Protein AF-A0A942YKZ5-F1 (afdb_monomer)

Organism: NCBI:txid2833583

Sequence (171 aa):
MTFKVFAALGDFYHDETMCRHALDTAVKQLDQDVTVEYIHGKELITRLQEKPDLVILFKGNKINPTDPQTAIWMDEEEAFIISNYVENGGAWFAWHSGLASYEVKTYINMLRGYFQYHPEMSNIKYSADNQNEVIDPKLSFEIIDEHYFVDVVMLKIQRYSYNLNQRMVNP

Structure (mmCIF, N/CA/C/O backbone):
data_AF-A0A942YKZ5-F1
#
_entry.id   AF-A0A942YKZ5-F1
#
loop_
_atom_site.group_PDB
_atom_site.id
_atom_site.type_symbol
_atom_site.label_atom_id
_atom_site.label_alt_id
_atom_site.label_comp_id
_atom_site.label_asym_id
_atom_site.label_entity_id
_atom_site.label_seq_id
_atom_site.pdbx_PDB_ins_code
_atom_site.Cartn_x
_atom_site.Cartn_y
_atom_site.Cartn_z
_atom_site.occupancy
_atom_site.B_iso_or_equiv
_atom_site.auth_seq_id
_atom_site.auth_comp_id
_atom_site.auth_asym_id
_atom_site.auth_atom_id
_atom_site.pdbx_PDB_model_num
ATOM 1 N N . MET A 1 1 ? -13.615 12.443 18.287 1.00 78.81 1 MET A N 1
ATOM 2 C CA . MET A 1 1 ? -12.302 12.744 17.686 1.00 78.81 1 MET A CA 1
ATOM 3 C C . MET A 1 1 ? -12.359 12.197 16.280 1.00 78.81 1 MET A C 1
ATOM 5 O O . MET A 1 1 ? -12.826 11.075 16.133 1.00 78.81 1 MET A O 1
ATOM 9 N N . THR A 1 2 ? -11.995 13.000 15.289 1.00 93.31 2 THR A N 1
ATOM 10 C CA . THR A 1 2 ? -12.006 12.600 13.880 1.00 93.31 2 THR A CA 1
ATOM 11 C C . THR A 1 2 ? -10.762 11.774 13.585 1.00 93.31 2 THR A C 1
ATOM 13 O O . THR A 1 2 ? -9.666 12.189 13.955 1.00 93.31 2 THR A O 1
ATOM 16 N N . PHE A 1 3 ? -10.928 10.622 12.944 1.00 96.88 3 PHE A N 1
ATOM 17 C CA . PHE A 1 3 ? -9.830 9.745 12.548 1.00 96.88 3 PHE A CA 1
ATOM 18 C C . PHE A 1 3 ? -9.225 10.248 11.238 1.00 96.88 3 PHE A C 1
ATOM 20 O O . PHE A 1 3 ? -9.920 10.357 10.224 1.00 96.88 3 PHE A O 1
ATOM 27 N N . LYS A 1 4 ? -7.945 10.606 11.264 1.00 97.81 4 LYS A N 1
ATOM 28 C CA . LYS A 1 4 ? -7.245 11.257 10.158 1.00 97.81 4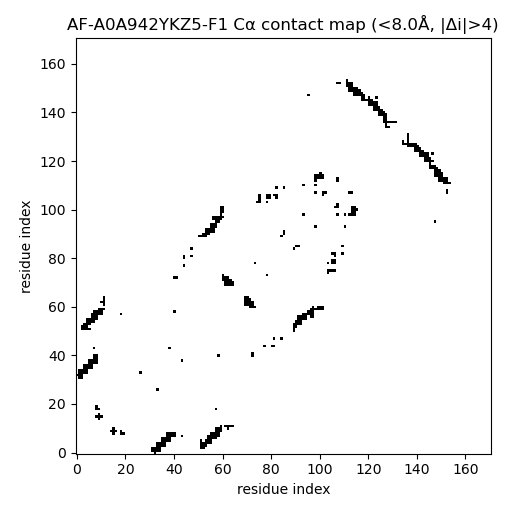 LYS A CA 1
ATOM 29 C C . LYS A 1 4 ? -6.490 10.227 9.327 1.00 97.81 4 LYS A C 1
ATOM 31 O O . LYS A 1 4 ? -5.564 9.580 9.811 1.00 97.81 4 LYS A O 1
ATOM 36 N N . VAL A 1 5 ? -6.851 10.131 8.054 1.00 98.25 5 VAL A N 1
ATOM 37 C CA . VAL A 1 5 ? -6.226 9.241 7.075 1.00 98.25 5 VAL A CA 1
ATOM 38 C C . VAL A 1 5 ? -5.459 10.065 6.056 1.00 98.25 5 VAL A C 1
ATOM 40 O O . VAL A 1 5 ? -6.004 11.009 5.489 1.00 98.25 5 VAL A O 1
ATOM 43 N N . PHE A 1 6 ? -4.221 9.671 5.777 1.00 98.44 6 PHE A N 1
ATOM 44 C CA . PHE A 1 6 ? -3.494 10.117 4.593 1.00 98.44 6 PHE A CA 1
ATOM 45 C C . PHE A 1 6 ? -3.524 9.049 3.518 1.00 98.44 6 PHE A C 1
ATOM 47 O O . PHE A 1 6 ? -3.183 7.902 3.782 1.00 98.44 6 PHE A O 1
ATOM 54 N N . ALA A 1 7 ? -3.914 9.425 2.305 1.00 98.19 7 ALA A N 1
ATOM 55 C CA . ALA A 1 7 ? -3.972 8.520 1.168 1.00 98.19 7 ALA A CA 1
ATOM 56 C C . ALA A 1 7 ? -3.079 9.034 0.034 1.00 98.19 7 ALA A C 1
ATOM 58 O O . ALA A 1 7 ? -3.335 10.098 -0.530 1.00 98.19 7 ALA A O 1
ATOM 59 N N . ALA A 1 8 ? -2.045 8.268 -0.310 1.00 96.94 8 ALA A N 1
ATOM 60 C CA . ALA A 1 8 ? -1.248 8.480 -1.514 1.00 96.94 8 ALA A CA 1
ATOM 61 C C . ALA A 1 8 ? -1.654 7.424 -2.543 1.00 96.94 8 ALA A C 1
ATOM 63 O O . ALA A 1 8 ? -1.348 6.241 -2.379 1.00 96.94 8 ALA A O 1
ATOM 64 N N . LEU A 1 9 ? -2.395 7.859 -3.562 1.00 96.56 9 LEU A N 1
ATOM 65 C CA . LEU A 1 9 ? -3.056 6.987 -4.528 1.00 96.56 9 LEU A CA 1
ATOM 66 C C . LEU A 1 9 ? -2.515 7.204 -5.947 1.00 96.56 9 LEU A C 1
ATOM 68 O O . LEU A 1 9 ? -1.999 8.274 -6.269 1.00 96.56 9 LEU A O 1
ATOM 72 N N . GLY A 1 10 ? -2.684 6.190 -6.792 1.00 94.50 10 GLY A N 1
ATOM 73 C CA . GLY A 1 10 ? -2.320 6.210 -8.202 1.00 94.50 10 GLY A CA 1
ATOM 74 C C . GLY A 1 10 ? -0.821 6.066 -8.479 1.00 94.50 10 GLY A C 1
ATOM 75 O O . GLY A 1 10 ? 0.066 6.485 -7.721 1.00 94.50 10 GLY A O 1
ATOM 76 N N . ASP A 1 11 ? -0.521 5.498 -9.638 1.00 94.12 11 ASP A N 1
ATOM 77 C CA . ASP A 1 11 ? 0.827 5.415 -10.190 1.00 94.12 11 ASP A CA 1
ATOM 78 C C . ASP A 1 11 ? 0.784 5.405 -11.723 1.00 94.12 11 ASP A C 1
ATOM 80 O O . ASP A 1 11 ? -0.213 5.784 -12.327 1.00 94.12 11 ASP A O 1
ATOM 84 N N . PHE A 1 12 ? 1.894 5.039 -12.361 1.00 93.44 12 PHE A N 1
ATOM 85 C CA . PHE A 1 12 ? 1.994 5.018 -13.816 1.00 93.44 12 PHE A CA 1
ATOM 86 C C . PHE A 1 12 ? 0.988 4.064 -14.485 1.00 93.44 12 PHE A C 1
ATOM 88 O O . PHE A 1 12 ? 0.542 4.337 -15.597 1.00 93.44 12 PHE A O 1
ATOM 95 N N . TYR A 1 13 ? 0.644 2.952 -13.832 1.00 92.06 13 TYR A N 1
ATOM 96 C CA . TYR A 1 13 ? -0.223 1.912 -14.389 1.00 92.06 13 TYR A CA 1
ATOM 97 C C . TYR A 1 13 ? -1.679 2.049 -13.939 1.00 92.06 13 TYR A C 1
ATOM 99 O O . TYR A 1 13 ? -2.575 1.571 -14.632 1.00 92.06 13 TYR A O 1
ATOM 107 N N . HIS A 1 14 ? -1.920 2.717 -12.809 1.00 92.19 14 HIS A N 1
ATOM 108 C CA . HIS A 1 14 ? -3.233 2.762 -12.177 1.00 92.19 14 HIS A CA 1
ATOM 109 C C . HIS A 1 14 ? -3.764 4.188 -12.022 1.00 92.19 14 HIS A C 1
ATOM 111 O O . HIS A 1 14 ? -3.123 5.047 -11.409 1.00 92.19 14 HIS A O 1
ATOM 117 N N . ASP A 1 15 ? -4.987 4.407 -12.510 1.00 92.19 15 ASP A N 1
ATOM 118 C CA . ASP A 1 15 ? -5.691 5.680 -12.371 1.00 92.19 15 ASP A CA 1
ATOM 119 C C . ASP A 1 15 ? -6.048 5.975 -10.906 1.00 92.19 15 ASP A C 1
ATOM 121 O O . ASP A 1 15 ? -6.731 5.210 -10.215 1.00 92.19 15 ASP A O 1
ATOM 125 N N . GLU A 1 16 ? -5.614 7.145 -10.446 1.00 94.38 16 GLU A N 1
ATOM 126 C CA . GLU A 1 16 ? -5.891 7.653 -9.108 1.00 94.38 16 GLU A CA 1
ATOM 127 C C . GLU A 1 16 ? -7.397 7.842 -8.868 1.00 94.38 16 GLU A C 1
ATOM 129 O O . GLU A 1 16 ? -7.888 7.590 -7.764 1.00 94.38 16 GLU A O 1
ATOM 134 N N . THR A 1 17 ? -8.143 8.267 -9.896 1.00 95.94 17 THR A N 1
ATOM 135 C CA . THR A 1 17 ? -9.561 8.637 -9.768 1.00 95.94 17 THR A CA 1
ATOM 136 C C . THR A 1 17 ? -10.409 7.445 -9.339 1.00 95.94 17 THR A C 1
ATOM 138 O O . THR A 1 17 ? -11.245 7.565 -8.439 1.00 95.94 17 THR A O 1
ATOM 141 N N . MET A 1 18 ? -10.162 6.278 -9.938 1.00 92.50 18 MET A N 1
ATOM 142 C CA . MET A 1 18 ? -10.831 5.033 -9.564 1.00 92.50 18 MET A CA 1
ATOM 143 C C . MET A 1 18 ? -10.572 4.646 -8.104 1.00 92.50 18 MET A C 1
ATOM 145 O O . MET A 1 18 ? -11.514 4.369 -7.358 1.00 92.50 18 MET A O 1
ATOM 149 N N . CYS A 1 19 ? -9.309 4.666 -7.677 1.00 93.44 19 CYS A N 1
ATOM 150 C CA . CYS A 1 19 ? -8.922 4.256 -6.326 1.00 93.44 19 CYS A CA 1
ATOM 151 C C . CYS A 1 19 ? -9.488 5.212 -5.268 1.00 93.44 19 CYS A C 1
ATOM 153 O O . CYS A 1 19 ? -9.988 4.784 -4.227 1.00 93.44 19 CYS A O 1
ATOM 155 N N . ARG A 1 20 ? -9.482 6.513 -5.570 1.00 97.25 20 ARG A N 1
ATOM 156 C CA . ARG A 1 20 ? -10.098 7.557 -4.749 1.00 97.25 20 ARG A CA 1
ATOM 157 C C . ARG A 1 20 ? -11.599 7.338 -4.584 1.00 97.25 20 ARG A C 1
ATOM 159 O O . ARG A 1 20 ? -12.096 7.356 -3.464 1.00 97.25 20 ARG A O 1
ATOM 166 N N . HIS A 1 21 ? -12.317 7.074 -5.676 1.00 96.94 21 HIS A N 1
ATOM 167 C CA . HIS A 1 21 ? -13.757 6.823 -5.618 1.00 96.94 21 HIS A CA 1
ATOM 168 C C . HIS A 1 21 ? -14.105 5.589 -4.771 1.00 96.94 21 HIS A C 1
ATOM 170 O O . HIS A 1 21 ? -15.059 5.621 -3.987 1.00 96.94 21 HIS A O 1
ATOM 176 N N . ALA A 1 22 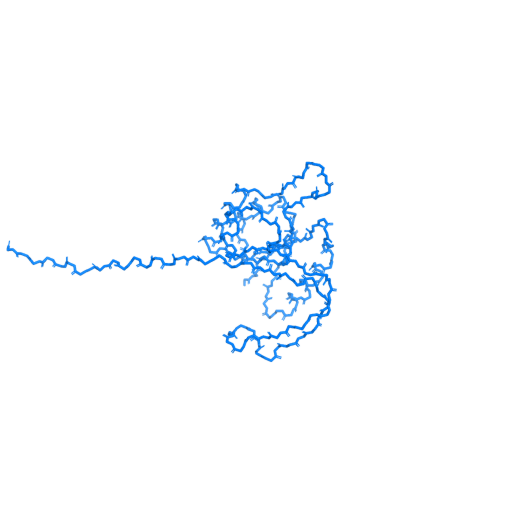? -13.325 4.512 -4.903 1.00 95.19 22 ALA A N 1
ATOM 177 C CA . ALA A 1 22 ? -13.497 3.307 -4.099 1.00 95.19 22 ALA A CA 1
ATOM 178 C C . ALA A 1 22 ? -13.245 3.577 -2.605 1.00 95.19 22 ALA A C 1
ATOM 180 O O . ALA A 1 22 ? -14.072 3.198 -1.774 1.00 95.19 22 ALA A O 1
ATOM 181 N N . LEU A 1 23 ? -12.166 4.295 -2.265 1.00 97.44 23 LEU A N 1
ATOM 182 C CA . LEU A 1 23 ? -11.859 4.665 -0.882 1.00 97.44 23 LEU A CA 1
ATOM 183 C C . LEU A 1 23 ? -12.944 5.566 -0.275 1.00 97.44 23 LEU A C 1
ATOM 185 O O . LEU A 1 23 ? -13.434 5.273 0.813 1.00 97.44 23 LEU A O 1
ATOM 189 N N . ASP A 1 24 ? -13.381 6.605 -0.992 1.00 97.50 24 ASP A N 1
ATOM 190 C CA . ASP A 1 24 ? -14.470 7.485 -0.547 1.00 97.50 24 ASP A CA 1
ATOM 191 C C . ASP A 1 24 ? -15.768 6.704 -0.301 1.00 97.50 24 ASP A C 1
ATOM 193 O O . ASP A 1 24 ? -16.511 6.986 0.641 1.00 97.50 24 ASP A O 1
ATOM 197 N N . THR A 1 25 ? -16.060 5.720 -1.154 1.00 97.06 25 THR A N 1
ATOM 198 C CA . THR A 1 25 ? -17.247 4.868 -1.018 1.00 97.06 25 THR A CA 1
ATOM 199 C C . THR A 1 25 ? -17.153 3.974 0.213 1.00 97.06 25 THR A C 1
ATOM 201 O O . THR A 1 25 ? -18.140 3.852 0.935 1.00 97.06 25 THR A O 1
ATOM 204 N N . ALA A 1 26 ? -15.984 3.387 0.479 1.00 95.12 26 ALA A N 1
ATOM 205 C CA . ALA A 1 26 ? -15.754 2.565 1.664 1.00 95.12 26 ALA A CA 1
ATOM 206 C C . ALA A 1 26 ? -15.834 3.395 2.954 1.00 95.12 26 ALA A C 1
ATOM 208 O O . ALA A 1 26 ? -16.524 3.012 3.894 1.00 95.12 26 ALA A O 1
ATOM 209 N N . VAL A 1 27 ? -15.199 4.570 2.981 1.00 96.50 27 VAL A N 1
ATOM 210 C CA . VAL A 1 27 ? -15.177 5.448 4.160 1.00 96.50 27 VAL A CA 1
ATOM 211 C C . VAL A 1 27 ? -16.574 5.947 4.530 1.00 96.50 27 VAL A C 1
ATOM 213 O O . VAL A 1 27 ? -16.912 5.978 5.709 1.00 96.50 27 VAL A O 1
ATOM 216 N N . LYS A 1 28 ? -17.430 6.259 3.547 1.00 95.69 28 LYS A N 1
ATOM 217 C CA . LYS A 1 28 ? -18.833 6.657 3.790 1.00 95.69 28 LYS A CA 1
ATOM 218 C C . LYS A 1 28 ? -19.688 5.581 4.464 1.00 95.69 28 LYS A C 1
ATOM 220 O O . LYS A 1 28 ? -20.762 5.910 4.958 1.00 95.69 28 LYS A O 1
ATOM 225 N N . GLN A 1 29 ? -19.261 4.320 4.433 1.00 94.38 29 GLN A N 1
ATOM 226 C CA . GLN A 1 29 ? -19.973 3.207 5.069 1.00 94.38 29 GLN A CA 1
ATOM 227 C C . GLN A 1 29 ? -19.528 2.966 6.515 1.00 94.38 29 GLN A C 1
ATOM 229 O O . GLN A 1 29 ? -20.100 2.113 7.187 1.00 94.38 29 GLN A O 1
ATOM 234 N N . LEU A 1 30 ? -18.508 3.681 6.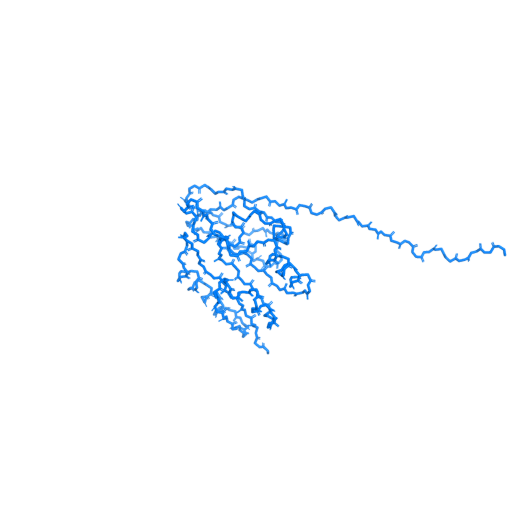994 1.00 93.62 30 LEU A N 1
ATOM 235 C CA . LEU A 1 30 ? -18.027 3.545 8.361 1.00 93.62 30 LEU A CA 1
ATOM 236 C C . LEU A 1 30 ? -18.920 4.342 9.317 1.00 93.62 30 LEU A C 1
ATOM 238 O O . LEU A 1 30 ? -19.187 5.520 9.093 1.00 93.62 30 LEU A O 1
ATOM 242 N N . ASP A 1 31 ? -19.275 3.738 10.451 1.00 90.56 31 ASP A N 1
ATOM 243 C CA . ASP A 1 31 ? -19.961 4.410 11.568 1.00 90.56 31 ASP A CA 1
ATOM 244 C C . ASP A 1 31 ? -19.009 5.307 12.397 1.00 90.56 31 ASP A C 1
ATOM 246 O O . ASP A 1 31 ? -19.219 5.557 13.586 1.00 90.56 31 ASP A O 1
ATOM 250 N N . GLN A 1 32 ? -17.926 5.788 11.779 1.00 91.94 32 GLN A N 1
ATOM 251 C CA . GLN A 1 32 ? -16.872 6.579 12.401 1.00 91.94 32 GLN A CA 1
ATOM 252 C C . GLN A 1 32 ? -16.626 7.861 11.607 1.00 91.94 32 GLN A C 1
ATOM 254 O O . GLN A 1 32 ? -16.622 7.865 10.380 1.00 91.94 32 GLN A O 1
ATOM 259 N N . ASP A 1 33 ? -16.356 8.949 12.325 1.00 95.12 33 ASP A N 1
ATOM 260 C CA . ASP A 1 33 ? -15.924 10.206 11.722 1.00 95.12 33 ASP A CA 1
ATOM 261 C C . ASP A 1 33 ? -14.483 10.071 11.208 1.00 95.12 33 ASP A C 1
ATOM 263 O O . ASP A 1 33 ? -13.530 10.048 11.994 1.00 95.12 33 ASP A O 1
ATOM 267 N N . VAL A 1 34 ? -14.334 9.929 9.891 1.00 97.69 34 VAL A N 1
ATOM 268 C CA . VAL A 1 34 ? -13.057 9.734 9.200 1.00 97.69 34 VAL A CA 1
ATOM 269 C C . VAL A 1 34 ? -12.846 10.871 8.207 1.00 97.69 34 VAL A C 1
ATOM 271 O O . VAL A 1 34 ? -13.670 11.103 7.325 1.00 97.69 34 VAL A O 1
ATOM 274 N N . THR A 1 35 ? -11.709 11.557 8.311 1.00 97.38 35 THR A N 1
ATOM 275 C CA . THR A 1 35 ? -11.254 12.508 7.291 1.00 97.38 35 THR A CA 1
ATOM 276 C C . THR A 1 35 ? -10.134 11.884 6.484 1.00 97.38 35 THR A C 1
ATOM 278 O O . THR A 1 35 ? -9.089 11.546 7.037 1.00 97.38 35 THR A O 1
ATOM 281 N N . VAL A 1 36 ? -10.337 11.780 5.174 1.00 98.12 36 VAL A N 1
ATOM 282 C CA . VAL A 1 36 ? -9.288 11.380 4.238 1.00 98.12 36 VAL A CA 1
ATOM 283 C C . VAL A 1 36 ? -8.692 12.626 3.603 1.00 98.12 36 VAL A C 1
ATOM 285 O O . VAL A 1 36 ? -9.384 13.382 2.922 1.00 98.12 36 VAL A O 1
ATOM 288 N N . GLU A 1 37 ? -7.398 12.828 3.809 1.00 97.88 37 GLU A N 1
ATOM 289 C CA . GLU A 1 37 ? -6.614 13.795 3.057 1.00 97.88 37 GLU A CA 1
ATOM 290 C C . GLU A 1 37 ? -5.772 13.055 2.022 1.00 97.88 37 GLU A C 1
ATOM 292 O O . GLU A 1 37 ? -5.010 12.136 2.329 1.00 97.88 37 GLU A O 1
ATOM 297 N N . TYR A 1 38 ? -5.927 13.464 0.772 1.00 97.31 38 TYR A N 1
ATOM 298 C CA . TYR A 1 38 ? -5.216 12.861 -0.336 1.00 97.31 38 TYR A CA 1
ATOM 299 C C . TYR A 1 38 ? -3.956 13.657 -0.626 1.00 97.31 38 TYR A C 1
ATOM 301 O O . TYR A 1 38 ? -4.035 14.850 -0.918 1.00 97.31 38 TYR A O 1
ATOM 309 N N . ILE A 1 39 ? -2.812 12.989 -0.545 1.00 95.50 39 ILE A N 1
ATOM 310 C CA . ILE A 1 39 ? -1.499 13.624 -0.599 1.00 95.50 39 ILE A CA 1
ATOM 311 C C . ILE A 1 39 ? -0.675 13.065 -1.751 1.00 95.50 39 ILE A C 1
ATOM 313 O O . ILE A 1 39 ? -0.817 11.906 -2.148 1.00 95.50 39 ILE A O 1
ATOM 317 N N . HIS A 1 40 ? 0.232 13.882 -2.279 1.00 89.25 40 HIS A N 1
ATOM 318 C CA . HIS A 1 40 ? 1.159 13.410 -3.295 1.00 89.25 40 HIS A CA 1
ATOM 319 C C . HIS A 1 40 ? 2.255 12.547 -2.647 1.00 89.25 40 HIS A C 1
ATOM 321 O O . HIS A 1 40 ? 2.752 12.873 -1.570 1.00 89.25 40 HIS A O 1
ATOM 327 N N . GLY A 1 41 ? 2.708 11.477 -3.315 1.00 82.25 41 GLY A N 1
ATOM 328 C CA . GLY A 1 41 ? 3.718 10.562 -2.747 1.00 82.25 41 GLY A CA 1
ATOM 329 C C . GLY A 1 41 ? 5.011 11.262 -2.295 1.00 82.25 41 GLY A C 1
ATOM 330 O O . GLY A 1 41 ? 5.572 10.921 -1.263 1.00 82.25 41 GLY A O 1
ATOM 331 N N . LYS A 1 42 ? 5.425 12.321 -3.006 1.00 82.56 42 LYS A N 1
ATOM 332 C CA . LYS A 1 42 ? 6.591 13.157 -2.641 1.00 82.56 42 LYS A CA 1
ATOM 333 C C . LYS A 1 42 ? 6.431 13.921 -1.322 1.00 82.56 42 LYS A C 1
ATOM 335 O O . LYS A 1 42 ? 7.422 14.302 -0.714 1.00 82.56 42 LYS A O 1
ATOM 340 N N . GLU A 1 43 ? 5.200 14.195 -0.910 1.00 89.94 43 GLU A N 1
ATOM 341 C CA . GLU A 1 43 ? 4.910 14.912 0.333 1.00 89.94 43 GLU A CA 1
ATOM 342 C C . GLU A 1 43 ? 4.776 13.946 1.509 1.00 89.94 43 GLU A C 1
ATOM 344 O O . GLU A 1 43 ? 4.932 14.362 2.650 1.00 89.94 43 GLU A O 1
ATOM 349 N N . LEU A 1 44 ? 4.532 12.657 1.250 1.00 92.56 44 LEU A N 1
ATOM 350 C CA . LEU A 1 44 ? 4.204 11.666 2.273 1.00 92.56 44 LEU A CA 1
ATOM 351 C C . LEU A 1 44 ? 5.188 11.689 3.442 1.00 92.56 44 LEU A C 1
ATOM 353 O O . LEU A 1 44 ? 4.770 11.798 4.590 1.00 92.56 44 LEU A O 1
ATOM 357 N N . ILE A 1 45 ? 6.484 11.668 3.142 1.00 94.00 45 ILE A N 1
ATOM 358 C CA . ILE A 1 45 ? 7.554 11.585 4.139 1.00 94.00 45 ILE A CA 1
ATOM 359 C C . ILE A 1 45 ? 7.561 12.784 5.077 1.00 94.00 45 ILE A C 1
ATOM 361 O O . ILE A 1 45 ? 7.671 12.612 6.288 1.00 94.00 45 ILE A O 1
ATOM 365 N N . THR A 1 46 ? 7.389 13.992 4.540 1.00 94.19 46 THR A N 1
ATOM 366 C CA . THR A 1 46 ? 7.284 15.176 5.392 1.00 94.19 46 THR A CA 1
ATOM 367 C C . THR A 1 46 ? 5.970 15.125 6.162 1.00 94.19 46 THR A C 1
ATOM 369 O O . THR A 1 46 ? 5.968 15.206 7.383 1.00 94.19 46 THR A O 1
ATOM 372 N N . ARG A 1 47 ? 4.838 14.856 5.509 1.00 95.94 47 ARG A N 1
ATOM 373 C CA . ARG A 1 47 ? 3.516 14.856 6.155 1.00 95.94 47 ARG A CA 1
ATOM 374 C C . ARG A 1 47 ? 3.387 13.860 7.323 1.00 95.94 47 ARG A C 1
ATOM 376 O O . ARG A 1 47 ? 2.608 14.134 8.233 1.00 95.94 47 ARG A O 1
ATOM 383 N N . LEU A 1 48 ? 4.178 12.782 7.394 1.00 96.44 48 LEU A N 1
ATOM 384 C CA . LEU A 1 48 ? 4.184 11.842 8.535 1.00 96.44 48 LEU A CA 1
ATOM 385 C C . LEU A 1 48 ? 4.392 12.511 9.908 1.00 96.44 48 LEU A C 1
ATOM 387 O O . LEU A 1 48 ? 3.888 12.011 10.915 1.00 96.44 48 LEU A O 1
ATOM 391 N N . GLN A 1 49 ? 5.060 13.668 9.970 1.00 95.06 49 GLN A N 1
ATOM 392 C CA . GLN A 1 49 ? 5.227 14.449 11.207 1.00 95.06 49 GLN A CA 1
ATOM 393 C C . GLN A 1 49 ? 3.900 14.918 11.834 1.00 95.06 49 GLN A C 1
ATOM 395 O O . GLN A 1 49 ? 3.847 15.200 13.031 1.00 95.06 49 GLN A O 1
ATOM 400 N N . GLU A 1 50 ? 2.826 14.984 11.040 1.00 96.62 50 GLU A N 1
ATOM 401 C CA . GLU A 1 50 ? 1.474 15.312 11.501 1.00 96.62 50 GLU A CA 1
ATOM 402 C C . GLU A 1 50 ? 0.788 14.144 12.207 1.00 96.62 50 GLU A C 1
ATOM 404 O O . GLU A 1 50 ? -0.292 14.340 12.760 1.00 96.62 50 GLU A O 1
ATOM 409 N N . LYS A 1 51 ? 1.413 12.958 12.199 1.00 96.00 51 LYS A N 1
ATOM 410 C CA . LYS A 1 51 ? 0.956 11.744 12.881 1.00 96.00 51 LYS A CA 1
ATOM 411 C C . LYS A 1 51 ? -0.507 11.414 12.546 1.00 96.00 51 LYS A C 1
ATOM 413 O O . LYS A 1 51 ? -1.341 11.427 13.451 1.00 96.00 51 LYS A O 1
ATOM 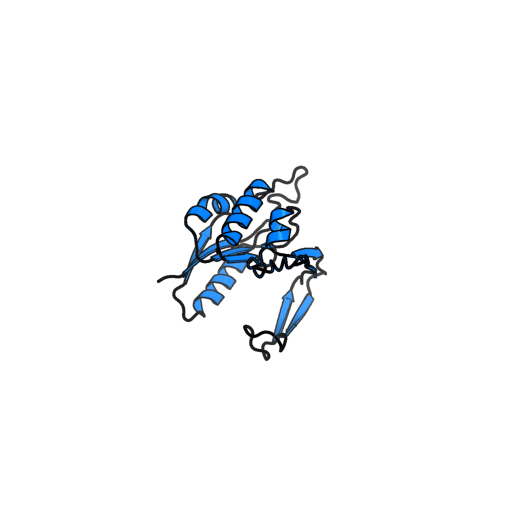418 N N . PRO A 1 52 ? -0.839 11.151 11.264 1.00 97.44 52 PRO A N 1
ATOM 419 C CA . PRO A 1 52 ? -2.165 10.643 10.924 1.00 97.44 52 PRO A CA 1
ATOM 420 C C . PRO A 1 52 ? -2.408 9.315 11.650 1.00 97.44 52 PRO A C 1
ATOM 422 O O . PRO A 1 52 ? -1.456 8.595 11.972 1.00 97.44 52 PRO A O 1
ATOM 425 N N . ASP A 1 53 ? -3.674 8.979 11.872 1.00 97.50 53 ASP A N 1
ATOM 426 C CA . ASP A 1 53 ? -4.052 7.710 12.491 1.00 97.50 53 ASP A CA 1
ATOM 427 C C . ASP A 1 53 ? -3.805 6.524 11.544 1.00 97.50 53 ASP A C 1
ATOM 429 O O . ASP A 1 53 ? -3.548 5.413 11.999 1.00 97.50 53 ASP A O 1
ATOM 433 N N . LEU A 1 54 ? -3.853 6.763 10.227 1.00 98.00 54 LEU A N 1
ATOM 434 C CA . LEU A 1 54 ? -3.575 5.773 9.186 1.00 98.00 54 LEU A CA 1
ATOM 435 C C . LEU A 1 54 ? -2.960 6.425 7.946 1.00 98.00 54 LEU A C 1
ATOM 437 O O . LEU A 1 54 ? -3.411 7.479 7.493 1.00 98.00 54 LEU A O 1
ATOM 441 N N . VAL A 1 55 ? -1.998 5.736 7.337 1.00 98.44 55 VAL A N 1
ATOM 442 C CA . VAL A 1 55 ? -1.548 6.004 5.968 1.00 98.44 55 VAL A CA 1
ATOM 443 C C . VAL A 1 55 ? -1.963 4.857 5.050 1.00 98.44 55 VAL A C 1
ATOM 445 O O . VAL A 1 55 ? -1.669 3.697 5.331 1.00 98.44 55 VAL A O 1
ATOM 448 N N . ILE A 1 56 ? -2.630 5.182 3.944 1.00 98.31 56 ILE A N 1
ATOM 449 C CA . ILE A 1 56 ? -2.986 4.258 2.866 1.00 98.31 56 ILE A CA 1
ATOM 450 C C . ILE A 1 56 ? -2.092 4.558 1.667 1.00 98.31 56 ILE A C 1
ATOM 452 O O . ILE A 1 56 ? -2.070 5.683 1.159 1.00 98.31 56 ILE A O 1
ATOM 456 N N . LEU A 1 57 ? -1.372 3.541 1.201 1.00 97.69 57 LEU A N 1
ATOM 457 C CA . LEU A 1 57 ? -0.538 3.625 0.013 1.00 97.69 57 LEU A CA 1
ATOM 458 C C . LEU A 1 57 ? -1.113 2.737 -1.092 1.00 97.69 57 LEU A C 1
ATOM 460 O O . LEU A 1 57 ? -1.082 1.517 -0.970 1.00 97.69 57 LEU A O 1
ATOM 464 N N . PHE A 1 58 ? -1.568 3.353 -2.180 1.00 96.69 58 PHE A N 1
ATOM 465 C CA . PHE A 1 58 ? -1.843 2.699 -3.461 1.00 96.69 58 PHE A CA 1
ATOM 466 C C . PHE A 1 58 ? -0.955 3.371 -4.498 1.00 96.69 58 PHE A C 1
ATOM 468 O O . PHE A 1 58 ? -1.362 4.315 -5.171 1.00 96.69 58 PHE A O 1
ATOM 475 N N . LYS A 1 59 ? 0.316 2.991 -4.537 1.00 94.88 59 LYS A N 1
ATOM 476 C CA . LYS A 1 59 ? 1.288 3.608 -5.432 1.00 94.88 59 LYS A CA 1
ATOM 477 C C . LYS A 1 59 ? 2.482 2.686 -5.584 1.00 94.88 59 LYS A C 1
ATOM 479 O O . LYS A 1 59 ? 3.062 2.310 -4.576 1.00 94.88 59 LYS A O 1
ATOM 484 N N . GLY A 1 60 ? 2.886 2.386 -6.814 1.00 94.44 60 GLY A N 1
ATOM 485 C CA . GLY A 1 60 ? 4.167 1.737 -7.087 1.00 94.44 60 GLY A CA 1
ATOM 486 C C . GLY A 1 60 ? 5.371 2.665 -6.866 1.00 94.44 60 GLY A C 1
ATOM 487 O O . GLY A 1 60 ? 5.265 3.893 -6.934 1.00 94.44 60 GLY A O 1
ATOM 488 N N . ASN A 1 61 ? 6.553 2.088 -6.633 1.00 94.44 61 ASN A N 1
ATOM 489 C CA . ASN A 1 61 ? 7.757 2.880 -6.348 1.00 94.44 61 ASN A CA 1
ATOM 490 C C . ASN A 1 61 ? 8.298 3.652 -7.567 1.00 94.44 61 ASN A C 1
ATOM 492 O O . ASN A 1 61 ? 8.756 4.790 -7.462 1.00 94.44 61 ASN A O 1
ATOM 496 N N . LYS A 1 62 ? 8.258 3.012 -8.739 1.00 93.94 62 LYS A N 1
ATOM 497 C CA . LYS A 1 62 ? 8.808 3.539 -9.994 1.00 93.94 62 LYS A CA 1
ATOM 498 C C . LYS A 1 62 ? 7.902 4.643 -10.540 1.00 93.94 62 LYS A C 1
ATOM 500 O O . LYS A 1 62 ? 6.738 4.395 -10.840 1.00 93.94 62 LYS A O 1
ATOM 505 N N . ILE A 1 63 ? 8.441 5.850 -10.700 1.00 92.12 63 ILE A N 1
ATOM 506 C CA . ILE A 1 63 ? 7.694 7.022 -11.186 1.00 92.12 63 ILE A CA 1
ATOM 507 C C . ILE A 1 63 ? 7.516 6.961 -12.711 1.00 92.12 63 ILE A C 1
ATOM 509 O O . ILE A 1 63 ? 6.448 7.267 -13.230 1.00 92.12 63 ILE A O 1
ATOM 513 N N . ASN A 1 64 ? 8.567 6.558 -13.421 1.00 92.81 64 ASN A N 1
ATOM 514 C CA . ASN A 1 64 ? 8.663 6.506 -14.882 1.00 92.81 64 ASN A CA 1
ATOM 515 C C . ASN A 1 64 ? 9.244 5.144 -15.317 1.00 92.81 64 ASN A C 1
ATOM 517 O O . ASN A 1 64 ? 10.392 5.054 -15.759 1.00 92.81 64 ASN A O 1
ATOM 521 N N . PRO A 1 65 ? 8.482 4.047 -15.150 1.00 92.00 65 PRO A N 1
ATOM 522 C CA . PRO A 1 65 ? 8.989 2.687 -15.333 1.00 92.00 65 PRO A CA 1
ATOM 523 C C . PRO A 1 65 ? 9.377 2.340 -16.780 1.00 92.00 65 PRO A C 1
ATOM 525 O O . PRO A 1 65 ? 10.067 1.347 -16.991 1.00 92.00 65 PRO A O 1
ATOM 528 N N . THR A 1 66 ? 8.951 3.129 -17.769 1.00 93.06 66 THR A N 1
ATOM 529 C CA . THR A 1 66 ? 9.282 2.930 -19.191 1.00 93.06 66 THR A CA 1
ATOM 530 C C . THR A 1 66 ? 10.563 3.638 -19.634 1.00 93.06 66 THR A C 1
ATOM 532 O O . THR A 1 66 ? 11.019 3.420 -20.756 1.00 93.06 66 THR A O 1
ATOM 535 N N . ASP A 1 67 ? 11.140 4.492 -18.787 1.00 93.88 67 ASP A N 1
ATOM 536 C CA . ASP A 1 67 ? 12.320 5.280 -19.136 1.00 93.88 67 ASP A CA 1
ATOM 537 C C . ASP A 1 67 ? 13.616 4.493 -18.876 1.00 93.88 67 ASP A C 1
ATOM 539 O O . ASP A 1 67 ? 13.679 3.716 -17.920 1.00 93.88 67 ASP A O 1
ATOM 543 N N . PRO A 1 68 ? 14.700 4.737 -19.646 1.00 90.19 68 PRO A N 1
ATOM 544 C CA . PRO A 1 68 ? 15.988 4.067 -19.434 1.00 90.19 68 PRO A CA 1
ATOM 545 C C . PRO A 1 68 ? 16.586 4.281 -18.037 1.00 90.19 68 PRO A C 1
ATOM 547 O O . PRO A 1 68 ? 17.334 3.439 -17.546 1.00 90.19 68 PRO A O 1
ATOM 550 N N . GLN A 1 69 ? 16.281 5.421 -17.412 1.00 91.62 69 GLN A N 1
ATOM 551 C CA . GLN A 1 69 ? 16.616 5.719 -16.024 1.00 91.62 69 GLN A CA 1
ATOM 552 C C . GLN A 1 69 ? 15.323 5.955 -15.251 1.00 91.62 69 GLN A C 1
ATOM 554 O O . GLN A 1 69 ? 14.746 7.044 -15.275 1.00 91.62 69 GLN A O 1
ATOM 559 N N . THR A 1 70 ? 14.862 4.906 -14.579 1.00 91.25 70 THR A N 1
ATOM 560 C CA . THR A 1 70 ? 13.668 4.969 -13.745 1.00 91.25 70 THR A CA 1
ATOM 561 C C . THR A 1 70 ? 13.978 5.677 -12.429 1.00 91.25 70 THR A C 1
ATOM 563 O O . THR A 1 70 ? 14.774 5.199 -11.623 1.00 91.25 70 THR A O 1
ATOM 566 N N . ALA A 1 71 ? 13.321 6.805 -12.196 1.00 92.88 71 ALA A N 1
ATOM 567 C CA . ALA A 1 71 ? 13.251 7.460 -10.905 1.00 92.88 71 ALA A CA 1
ATOM 568 C C . ALA A 1 71 ? 12.300 6.702 -9.968 1.00 92.88 71 ALA A C 1
ATOM 570 O O . ALA A 1 71 ? 11.275 6.151 -10.386 1.00 92.88 71 ALA A O 1
ATOM 571 N N . ILE A 1 72 ? 12.630 6.728 -8.682 1.00 93.75 72 ILE A N 1
ATOM 572 C CA . ILE A 1 72 ? 11.817 6.189 -7.590 1.00 93.75 72 ILE A CA 1
ATOM 573 C C . ILE A 1 72 ? 11.418 7.322 -6.648 1.00 93.75 72 ILE A C 1
ATOM 575 O O . ILE A 1 72 ? 12.093 8.351 -6.602 1.00 93.75 72 ILE A O 1
ATOM 579 N N . TRP A 1 73 ? 10.297 7.165 -5.945 1.00 93.75 73 TRP A N 1
ATOM 580 C CA . TRP A 1 73 ? 9.875 8.144 -4.935 1.00 93.75 73 TRP A CA 1
ATOM 581 C C . TRP A 1 73 ? 10.285 7.750 -3.513 1.00 93.75 73 TRP A C 1
ATOM 583 O O . TRP A 1 73 ? 10.268 8.613 -2.642 1.00 93.75 73 TRP A O 1
ATOM 593 N N . MET A 1 74 ? 10.614 6.474 -3.295 1.00 94.50 74 MET A N 1
ATOM 594 C CA . MET A 1 74 ? 11.010 5.930 -2.003 1.00 94.50 74 MET A CA 1
ATOM 595 C C . MET A 1 74 ? 12.229 5.025 -2.168 1.00 94.50 74 MET A C 1
ATOM 597 O O . MET A 1 74 ? 12.150 3.975 -2.816 1.00 94.50 74 MET A O 1
ATOM 601 N N . ASP A 1 75 ? 13.338 5.402 -1.553 1.00 95.38 75 ASP A N 1
ATOM 602 C CA . ASP A 1 75 ? 14.491 4.539 -1.345 1.00 95.38 75 ASP A CA 1
ATOM 603 C C . ASP A 1 75 ? 14.580 4.075 0.125 1.00 95.38 75 ASP A C 1
ATOM 605 O O . ASP A 1 75 ? 13.581 4.064 0.850 1.00 95.38 75 ASP A O 1
ATOM 609 N N . GLU A 1 76 ? 15.744 3.581 0.557 1.00 96.88 76 GLU A N 1
ATOM 610 C CA . GLU A 1 76 ? 15.939 3.103 1.933 1.00 96.88 76 GLU A CA 1
ATOM 611 C C . GLU A 1 76 ? 15.849 4.227 2.980 1.00 96.88 76 GLU A C 1
ATOM 613 O O . GLU A 1 76 ? 15.441 3.953 4.109 1.00 96.88 76 GLU A O 1
ATOM 618 N N . GLU A 1 77 ? 16.189 5.474 2.640 1.00 96.50 77 GLU A N 1
ATOM 619 C CA . GLU A 1 77 ? 16.057 6.624 3.540 1.00 96.50 77 GLU A CA 1
ATOM 620 C C . GLU A 1 77 ? 14.579 6.900 3.833 1.00 96.50 77 GLU A C 1
ATOM 622 O O . GLU A 1 77 ? 14.160 6.911 4.996 1.00 96.50 77 GLU A O 1
ATOM 627 N N . GLU A 1 78 ? 13.755 7.028 2.791 1.00 96.12 78 GLU A N 1
ATOM 628 C CA . GLU A 1 78 ? 12.314 7.207 2.966 1.00 96.12 78 GLU A CA 1
ATOM 629 C C . GLU A 1 78 ? 11.655 5.992 3.633 1.00 96.12 78 GLU A C 1
ATOM 631 O O . GLU A 1 78 ? 10.800 6.149 4.512 1.00 96.12 78 GLU A O 1
ATOM 636 N N . ALA A 1 79 ? 12.069 4.774 3.272 1.00 97.00 79 ALA A N 1
ATOM 637 C CA . ALA A 1 79 ? 11.548 3.558 3.888 1.00 97.00 79 ALA A CA 1
ATOM 638 C C . ALA A 1 79 ? 11.899 3.450 5.374 1.00 97.00 79 ALA A C 1
ATOM 640 O O . ALA A 1 79 ? 11.080 2.956 6.149 1.00 97.00 79 ALA A O 1
ATOM 641 N N . PHE A 1 80 ? 13.072 3.928 5.796 1.00 97.62 80 PHE A N 1
ATOM 642 C CA . PHE A 1 80 ? 13.429 3.996 7.210 1.00 97.62 80 PHE A CA 1
ATOM 643 C C . PHE A 1 80 ? 12.508 4.949 7.976 1.00 97.62 80 PHE A C 1
ATOM 645 O O . PHE A 1 80 ? 12.040 4.610 9.063 1.00 97.62 80 PHE A O 1
ATOM 652 N N . ILE A 1 81 ? 12.181 6.108 7.397 1.00 97.44 81 ILE A N 1
ATOM 653 C CA . ILE A 1 81 ? 11.247 7.065 8.007 1.00 97.44 81 ILE A CA 1
ATOM 654 C C . ILE A 1 81 ? 9.851 6.443 8.148 1.00 97.44 81 ILE A C 1
ATOM 656 O O . ILE A 1 81 ? 9.238 6.542 9.215 1.00 97.44 81 ILE A O 1
ATOM 660 N N . ILE A 1 82 ? 9.370 5.759 7.105 1.00 97.50 82 ILE A N 1
ATOM 661 C CA . ILE A 1 82 ? 8.081 5.054 7.120 1.00 97.50 82 ILE A CA 1
ATOM 662 C C . ILE A 1 82 ? 8.082 3.921 8.160 1.00 97.50 82 ILE A C 1
ATOM 664 O O . ILE A 1 82 ? 7.165 3.850 8.979 1.00 97.50 82 ILE A O 1
ATOM 668 N N . SER A 1 83 ? 9.121 3.078 8.184 1.00 97.69 83 SER A N 1
ATOM 669 C CA . SER A 1 83 ? 9.245 1.985 9.161 1.00 97.69 83 SER A CA 1
ATOM 670 C C . SER A 1 83 ? 9.261 2.521 10.583 1.00 97.69 83 SER A C 1
ATOM 672 O O . SER A 1 83 ? 8.525 2.030 11.433 1.00 97.69 83 SER A O 1
ATOM 674 N N . ASN A 1 84 ? 10.016 3.591 10.838 1.00 97.69 84 ASN A N 1
ATOM 675 C CA . ASN A 1 84 ? 10.050 4.224 12.148 1.00 97.69 84 ASN A CA 1
ATOM 676 C C . ASN A 1 84 ? 8.676 4.799 12.542 1.00 97.69 84 ASN A C 1
ATOM 678 O O . ASN A 1 84 ? 8.279 4.666 13.697 1.00 97.69 84 ASN A O 1
ATOM 682 N N . TYR A 1 85 ? 7.912 5.397 11.621 1.00 98.00 85 TYR A N 1
ATOM 683 C CA . TYR A 1 85 ? 6.534 5.823 11.908 1.00 98.00 85 TYR A CA 1
ATOM 684 C C . TYR A 1 85 ? 5.657 4.645 12.370 1.00 98.00 85 TYR A C 1
ATOM 686 O O . TYR A 1 85 ? 4.976 4.757 13.393 1.00 98.00 85 TYR A O 1
ATOM 694 N N . VAL A 1 86 ? 5.727 3.504 11.679 1.00 97.94 86 VAL A N 1
ATOM 695 C CA . VAL A 1 86 ? 4.958 2.298 12.029 1.00 97.94 86 VAL A CA 1
ATOM 696 C C . VAL A 1 86 ? 5.426 1.683 13.350 1.00 97.94 86 VAL A C 1
ATOM 698 O O . VAL A 1 86 ? 4.610 1.357 14.211 1.00 97.94 86 VAL A O 1
ATOM 701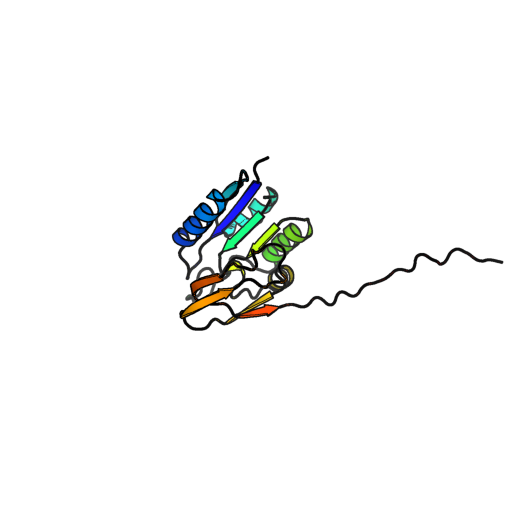 N N . GLU A 1 87 ? 6.736 1.582 13.569 1.00 97.00 87 GLU A N 1
ATOM 702 C CA . GLU A 1 87 ? 7.324 1.078 14.818 1.00 97.00 87 GLU A CA 1
ATOM 703 C C . GLU A 1 87 ? 6.944 1.929 16.037 1.00 97.00 87 GLU A C 1
ATOM 705 O O . GLU A 1 87 ? 6.819 1.405 17.145 1.00 97.00 87 GLU A O 1
ATOM 710 N N . ASN A 1 88 ? 6.695 3.226 15.837 1.00 96.44 88 ASN A N 1
ATOM 711 C CA . ASN A 1 88 ? 6.211 4.141 16.872 1.00 96.44 88 ASN A CA 1
ATOM 712 C C . ASN A 1 88 ? 4.673 4.161 17.010 1.00 96.44 88 ASN A C 1
ATOM 714 O O . ASN A 1 88 ? 4.126 5.052 17.662 1.00 96.44 88 ASN A O 1
ATOM 718 N N . GLY A 1 89 ? 3.975 3.175 16.440 1.00 96.38 89 GLY A N 1
ATOM 719 C CA . GLY A 1 89 ? 2.535 2.962 16.614 1.00 96.38 89 GLY A CA 1
ATOM 720 C C . GLY A 1 89 ? 1.652 3.566 15.522 1.00 96.38 89 GLY A C 1
ATOM 721 O O . GLY A 1 89 ? 0.432 3.536 15.662 1.00 96.38 89 GLY A O 1
ATOM 722 N N . GLY A 1 90 ? 2.236 4.105 14.449 1.00 97.38 90 GLY A N 1
ATOM 723 C CA . GLY A 1 90 ? 1.489 4.529 13.268 1.00 97.38 90 GLY A CA 1
ATOM 724 C C . GLY A 1 90 ? 0.893 3.343 12.505 1.00 97.38 90 GLY A C 1
ATOM 725 O O . GLY A 1 90 ? 1.513 2.282 12.413 1.00 97.38 90 GLY A O 1
ATOM 726 N N . ALA A 1 91 ? -0.301 3.510 11.932 1.00 97.88 91 ALA A N 1
ATOM 727 C CA . ALA A 1 91 ? -0.912 2.476 11.100 1.00 97.88 91 ALA A CA 1
ATOM 728 C C . ALA A 1 91 ? -0.576 2.691 9.619 1.00 97.88 91 ALA A C 1
ATOM 730 O O . ALA A 1 91 ? -0.627 3.809 9.103 1.00 97.88 91 ALA A O 1
ATOM 731 N N . TRP A 1 92 ? -0.272 1.597 8.922 1.00 98.00 92 TRP A N 1
ATOM 732 C CA . TRP A 1 92 ? 0.060 1.606 7.502 1.00 98.00 92 TRP A CA 1
ATOM 733 C C . TRP A 1 92 ? -0.715 0.527 6.755 1.00 98.00 92 TRP A C 1
ATOM 735 O O . TRP A 1 92 ? -0.687 -0.642 7.138 1.00 98.00 92 TRP A O 1
ATOM 745 N N . PHE A 1 93 ? -1.373 0.912 5.665 1.00 97.06 93 PHE A N 1
ATOM 746 C CA . PHE A 1 93 ? -2.100 0.008 4.786 1.00 97.06 93 PHE A CA 1
ATOM 747 C C . PHE A 1 93 ? -1.549 0.106 3.362 1.00 97.06 93 PHE A C 1
ATOM 749 O O . PHE A 1 93 ? -1.809 1.067 2.638 1.00 97.06 93 PHE A O 1
ATOM 756 N N . ALA A 1 94 ? -0.770 -0.902 2.966 1.00 96.31 94 ALA A N 1
ATOM 757 C CA . ALA A 1 94 ? -0.347 -1.079 1.584 1.00 96.31 94 ALA A CA 1
ATOM 758 C C . ALA A 1 94 ? -1.489 -1.728 0.794 1.00 96.31 94 ALA A C 1
ATOM 760 O O . ALA A 1 94 ? -1.821 -2.894 1.003 1.00 96.31 94 ALA A O 1
ATOM 761 N N . TRP A 1 95 ? -2.096 -0.955 -0.098 1.00 95.56 95 TRP A N 1
ATOM 762 C CA . TRP A 1 95 ? -3.199 -1.383 -0.941 1.00 95.56 95 TRP A CA 1
ATOM 763 C C . TRP A 1 95 ? -2.688 -1.601 -2.367 1.00 95.56 95 TRP A C 1
ATOM 765 O O . TRP A 1 95 ? -2.192 -0.674 -3.007 1.00 95.56 95 TRP A O 1
ATOM 775 N N . HIS A 1 96 ? -2.802 -2.839 -2.857 1.00 93.62 96 HIS A N 1
ATOM 776 C CA . HIS A 1 96 ? -2.450 -3.230 -4.227 1.00 93.62 96 HIS A CA 1
ATOM 777 C C . HIS A 1 96 ? -1.028 -2.816 -4.634 1.00 93.62 96 HIS A C 1
ATOM 779 O O . HIS A 1 96 ? -0.056 -3.360 -4.112 1.00 93.62 96 HIS A O 1
ATOM 785 N N . SER A 1 97 ? -0.862 -1.821 -5.511 1.00 94.19 97 SER A N 1
ATOM 786 C CA . SER A 1 97 ? 0.457 -1.390 -5.971 1.00 94.19 97 SER A CA 1
ATOM 787 C C . SER A 1 97 ? 1.338 -0.816 -4.858 1.00 94.19 97 SER A C 1
ATOM 789 O O . SER A 1 97 ? 2.557 -0.804 -5.010 1.00 94.19 97 SER A O 1
ATOM 791 N N . GLY A 1 98 ? 0.765 -0.466 -3.698 1.00 94.69 98 GLY A N 1
ATOM 792 C CA . GLY A 1 98 ? 1.512 -0.119 -2.485 1.00 94.69 98 GLY A CA 1
ATOM 793 C C . GLY A 1 98 ? 2.392 -1.239 -1.915 1.00 94.69 98 GLY A C 1
ATOM 794 O O . GLY A 1 98 ? 3.203 -0.969 -1.038 1.00 94.69 98 GLY A O 1
ATOM 795 N N . LEU A 1 99 ? 2.265 -2.481 -2.398 1.00 91.88 99 LEU A N 1
ATOM 796 C CA . LEU A 1 99 ? 3.198 -3.581 -2.102 1.00 91.88 99 LEU A CA 1
ATOM 797 C C . LEU A 1 99 ? 3.967 -4.084 -3.339 1.00 91.88 99 LEU A C 1
ATOM 799 O O . LEU A 1 99 ? 4.828 -4.960 -3.225 1.00 91.88 99 LEU A O 1
ATOM 803 N N . ALA A 1 100 ? 3.655 -3.566 -4.530 1.00 88.50 100 ALA A N 1
ATOM 804 C CA . ALA A 1 100 ? 4.124 -4.125 -5.792 1.00 88.50 100 ALA A CA 1
ATOM 805 C C . ALA A 1 100 ? 5.477 -3.566 -6.221 1.00 88.50 100 ALA A C 1
ATOM 807 O O . ALA A 1 100 ? 5.676 -2.355 -6.299 1.00 88.50 100 ALA A O 1
ATOM 808 N N . SER A 1 101 ? 6.387 -4.467 -6.602 1.00 82.75 101 SER A N 1
ATOM 809 C CA . SER A 1 101 ? 7.668 -4.116 -7.233 1.00 82.75 101 SER A CA 1
ATOM 810 C C . SER A 1 101 ? 8.541 -3.147 -6.419 1.00 82.75 101 SER A C 1
ATOM 812 O O . SER A 1 101 ? 9.325 -2.377 -6.979 1.00 82.75 101 SER A O 1
ATOM 814 N N . TYR A 1 102 ? 8.408 -3.182 -5.091 1.00 91.94 102 TYR A N 1
ATOM 815 C CA . TYR A 1 102 ? 9.328 -2.524 -4.174 1.00 91.94 102 TYR A CA 1
ATOM 816 C C . TYR A 1 102 ? 10.567 -3.397 -3.983 1.00 91.94 102 TYR A C 1
ATOM 818 O O . TYR A 1 102 ? 10.465 -4.530 -3.530 1.00 91.94 102 TYR A O 1
ATOM 826 N N . GLU A 1 103 ? 11.741 -2.848 -4.287 1.00 90.75 103 GLU A N 1
ATOM 827 C CA . GLU A 1 103 ? 13.048 -3.490 -4.064 1.00 90.75 103 GLU A CA 1
ATOM 828 C C . GLU A 1 103 ? 13.767 -2.896 -2.834 1.00 90.75 103 GLU A C 1
ATOM 830 O O . GLU A 1 103 ? 14.987 -2.968 -2.706 1.00 90.75 103 GLU A O 1
ATOM 835 N N . VAL A 1 104 ? 12.996 -2.290 -1.923 1.00 95.00 104 VAL A N 1
ATOM 836 C CA . VAL A 1 104 ? 13.482 -1.587 -0.729 1.00 95.00 104 VAL A CA 1
ATOM 837 C C . VAL A 1 104 ? 13.279 -2.481 0.492 1.00 95.00 104 VAL A C 1
ATOM 839 O O . VAL A 1 104 ? 12.150 -2.716 0.929 1.00 95.00 104 VAL A O 1
ATOM 842 N N . LYS A 1 105 ? 14.369 -3.019 1.041 1.00 94.62 105 LYS A N 1
ATOM 843 C CA . LYS A 1 105 ? 14.342 -4.081 2.057 1.00 94.62 105 LYS A CA 1
ATOM 844 C C . LYS A 1 105 ? 13.676 -3.631 3.344 1.00 94.62 105 LYS A C 1
ATOM 846 O O . LYS A 1 105 ? 12.928 -4.411 3.928 1.00 94.62 105 LYS A O 1
ATOM 851 N N . THR A 1 106 ? 13.936 -2.401 3.786 1.00 96.56 106 THR A N 1
ATOM 852 C CA . THR A 1 106 ? 13.327 -1.870 5.014 1.00 96.56 106 THR A CA 1
ATOM 853 C C . THR A 1 106 ? 11.805 -1.853 4.901 1.00 96.56 106 THR A C 1
ATOM 855 O O . THR A 1 106 ? 11.111 -2.349 5.786 1.00 96.56 106 THR A O 1
ATOM 858 N N . TYR A 1 107 ? 11.287 -1.402 3.758 1.00 96.38 107 TYR A N 1
ATOM 859 C CA . TYR A 1 107 ? 9.852 -1.370 3.499 1.00 96.38 107 TYR A CA 1
ATOM 860 C C . TYR A 1 107 ? 9.237 -2.771 3.398 1.00 96.38 107 TYR A C 1
ATOM 862 O O . TYR A 1 107 ? 8.231 -3.057 4.043 1.00 96.38 107 TYR A O 1
ATOM 870 N N . ILE A 1 108 ? 9.880 -3.677 2.655 1.00 95.19 108 ILE A N 1
ATOM 871 C CA . ILE A 1 108 ? 9.448 -5.079 2.531 1.00 95.19 108 ILE A CA 1
ATOM 872 C C . ILE A 1 108 ? 9.388 -5.764 3.904 1.00 95.19 108 ILE A C 1
ATOM 874 O O . ILE A 1 108 ? 8.423 -6.462 4.218 1.00 95.19 108 ILE A O 1
ATOM 878 N N . ASN A 1 109 ? 10.400 -5.551 4.748 1.00 94.38 109 ASN A N 1
ATOM 879 C CA . ASN A 1 109 ? 10.443 -6.120 6.093 1.00 94.38 109 ASN A CA 1
ATOM 880 C C . ASN A 1 109 ? 9.336 -5.553 6.989 1.00 94.38 109 ASN A C 1
ATOM 882 O O . ASN A 1 109 ? 8.725 -6.314 7.742 1.00 94.38 109 ASN A O 1
ATOM 886 N N . MET A 1 110 ? 9.054 -4.250 6.886 1.00 95.69 110 MET A N 1
ATOM 887 C CA . MET A 1 110 ? 7.947 -3.606 7.594 1.00 95.69 110 MET A CA 1
ATOM 888 C C . MET A 1 110 ? 6.595 -4.202 7.171 1.00 95.69 110 MET A C 1
ATOM 890 O O . MET A 1 110 ? 5.795 -4.568 8.032 1.00 95.69 110 MET A O 1
ATOM 894 N N . LEU A 1 111 ? 6.359 -4.362 5.861 1.00 95.12 111 LEU A N 1
ATOM 895 C CA . LEU A 1 111 ? 5.140 -4.979 5.321 1.00 95.12 111 LEU A CA 1
ATOM 896 C C . LEU A 1 111 ? 5.041 -6.483 5.604 1.00 95.12 111 LEU A C 1
ATOM 898 O O . LEU A 1 111 ? 3.949 -7.046 5.564 1.00 95.12 111 LEU A O 1
ATOM 902 N N . ARG A 1 112 ? 6.172 -7.134 5.898 1.00 93.44 112 ARG A N 1
ATOM 903 C CA . ARG A 1 112 ? 6.305 -8.589 6.070 1.00 93.44 112 ARG A CA 1
ATOM 904 C C . ARG A 1 112 ? 5.918 -9.390 4.832 1.00 93.44 112 ARG A C 1
ATOM 906 O O . ARG A 1 112 ? 5.586 -10.570 4.934 1.00 93.44 112 ARG A O 1
ATOM 913 N N . GLY A 1 113 ? 6.001 -8.779 3.661 1.00 91.00 113 GLY A N 1
ATOM 914 C CA . GLY A 1 113 ? 5.729 -9.453 2.409 1.00 91.00 113 GLY A CA 1
ATOM 915 C C . GLY A 1 113 ? 6.142 -8.620 1.213 1.00 91.00 113 GLY A C 1
ATOM 916 O O . GLY A 1 113 ? 6.344 -7.411 1.322 1.00 91.00 113 GLY A O 1
ATOM 917 N N . TYR A 1 114 ? 6.304 -9.289 0.079 1.00 91.25 114 TYR A N 1
ATOM 918 C CA . TYR A 1 114 ? 6.655 -8.640 -1.175 1.00 91.25 114 TYR A CA 1
ATOM 919 C C . TYR A 1 114 ? 6.029 -9.355 -2.365 1.00 91.25 114 TYR A C 1
ATOM 921 O O . TYR A 1 114 ? 5.808 -10.567 -2.360 1.00 91.25 114 TYR A O 1
ATOM 929 N N . PHE A 1 115 ? 5.735 -8.564 -3.387 1.00 94.19 115 PHE A N 1
ATOM 930 C CA . PHE A 1 115 ? 5.168 -9.021 -4.644 1.00 94.19 115 PHE A CA 1
ATOM 931 C C . PHE A 1 115 ? 6.119 -9.954 -5.408 1.00 94.19 115 PHE A C 1
ATOM 933 O O . PHE A 1 115 ? 7.303 -9.651 -5.550 1.00 94.19 115 PHE A O 1
ATOM 940 N N . GLN A 1 116 ? 5.576 -11.055 -5.932 1.00 93.38 116 GLN A N 1
ATOM 941 C CA . GLN A 1 116 ? 6.274 -11.981 -6.827 1.00 93.38 116 GLN A CA 1
ATOM 942 C C . GLN A 1 116 ? 5.887 -11.731 -8.284 1.00 93.38 116 GLN A C 1
ATOM 944 O O . GLN A 1 116 ? 6.725 -11.398 -9.119 1.00 93.38 116 GLN A O 1
ATOM 949 N N . TYR A 1 117 ? 4.607 -11.931 -8.587 1.00 93.31 117 TYR A N 1
ATOM 950 C CA . TYR A 1 117 ? 4.030 -11.790 -9.917 1.00 93.31 117 TYR A CA 1
ATOM 951 C C . TYR A 1 117 ? 2.502 -11.717 -9.814 1.00 93.31 117 TYR A C 1
ATOM 953 O O . TYR A 1 117 ? 1.915 -11.992 -8.765 1.00 93.31 117 TYR A O 1
ATOM 961 N N . HIS A 1 118 ? 1.855 -11.400 -10.930 1.00 92.81 118 HIS A N 1
ATOM 962 C CA . HIS A 1 118 ? 0.421 -11.580 -11.116 1.00 92.81 118 HIS A CA 1
ATOM 963 C C . HIS A 1 118 ? 0.169 -12.275 -12.463 1.00 92.81 118 HIS A C 1
ATOM 965 O O . HIS A 1 118 ? 0.967 -12.113 -13.393 1.00 92.81 118 HIS A O 1
ATOM 971 N N . PRO A 1 119 ? -0.892 -13.087 -12.588 1.00 92.81 119 PRO A N 1
ATOM 972 C CA . PRO A 1 119 ? -1.343 -13.589 -13.878 1.00 92.81 119 PRO A CA 1
ATOM 973 C C . PRO A 1 119 ? -2.035 -12.472 -14.678 1.00 92.81 119 PRO A C 1
ATOM 975 O O . PRO A 1 119 ? -2.199 -11.345 -14.204 1.00 92.81 119 PRO A O 1
ATOM 978 N N . GLU A 1 120 ? -2.466 -12.783 -15.899 1.00 93.12 120 GLU A N 1
ATOM 979 C CA . GLU A 1 120 ? -3.382 -11.904 -16.631 1.00 93.12 120 GLU A CA 1
ATOM 980 C C . GLU A 1 120 ? -4.686 -11.695 -15.846 1.00 93.12 120 GLU A C 1
ATOM 982 O O . GLU A 1 120 ? -5.140 -12.580 -15.110 1.00 93.12 120 GLU A O 1
ATOM 987 N N . MET A 1 121 ? -5.300 -10.523 -16.029 1.00 93.69 121 MET A N 1
ATOM 988 C CA . MET A 1 121 ? -6.577 -10.202 -15.397 1.00 93.69 121 MET A CA 1
ATOM 989 C C . MET A 1 121 ? -7.633 -11.253 -15.734 1.00 93.69 121 MET A C 1
ATOM 991 O O . MET A 1 121 ? -7.853 -11.603 -16.896 1.00 93.69 121 MET A O 1
ATOM 995 N N . SER A 1 122 ? -8.322 -11.732 -14.707 1.00 95.38 122 SER A N 1
ATOM 996 C CA . SER A 1 122 ? -9.379 -12.731 -14.850 1.00 95.38 122 SER A CA 1
ATOM 997 C C . SER A 1 122 ? -10.434 -12.561 -13.761 1.00 95.38 122 SER A C 1
ATOM 999 O O . SER A 1 122 ? -10.260 -11.764 -12.844 1.00 95.38 122 SER A O 1
ATOM 1001 N N . ASN A 1 123 ? -11.566 -13.260 -13.883 1.00 96.88 123 ASN A N 1
ATOM 1002 C CA . ASN A 1 123 ? -12.587 -13.252 -12.837 1.00 96.88 123 ASN A CA 1
ATOM 1003 C C . ASN A 1 123 ? -12.102 -14.096 -11.650 1.00 96.88 123 ASN A C 1
ATOM 1005 O O . ASN A 1 123 ? -11.986 -15.318 -11.767 1.00 96.88 123 ASN A O 1
ATOM 1009 N N . ILE A 1 124 ? -11.820 -13.443 -10.526 1.00 96.75 124 ILE A N 1
ATOM 1010 C CA . ILE A 1 124 ? -11.302 -14.059 -9.307 1.00 96.75 124 ILE A CA 1
ATOM 1011 C C . ILE A 1 124 ? -12.398 -14.085 -8.253 1.00 96.75 124 ILE A C 1
ATOM 1013 O O . ILE A 1 124 ? -13.056 -13.078 -7.987 1.00 96.75 124 ILE A O 1
ATOM 1017 N N . LYS A 1 125 ? -12.565 -15.246 -7.619 1.00 96.12 125 LYS A N 1
ATOM 1018 C CA . LYS A 1 125 ? -13.463 -15.416 -6.483 1.00 96.12 125 LYS A CA 1
ATOM 1019 C C . LYS A 1 125 ? -12.705 -15.285 -5.175 1.00 96.12 125 LYS A C 1
ATOM 1021 O O . LYS A 1 125 ? -11.787 -16.056 -4.907 1.00 96.12 125 LYS A O 1
ATOM 1026 N N . TYR A 1 126 ? -13.171 -14.373 -4.335 1.00 94.69 126 TYR A N 1
ATOM 1027 C CA . TYR A 1 126 ? -12.700 -14.185 -2.975 1.00 94.69 126 TYR A CA 1
ATOM 1028 C C . TYR A 1 126 ? -13.682 -14.816 -1.984 1.00 94.69 126 TYR A C 1
ATOM 1030 O O . TYR A 1 126 ? -14.906 -14.756 -2.153 1.00 94.69 126 TYR A O 1
ATOM 1038 N N . SER A 1 127 ? -13.144 -15.435 -0.937 1.00 94.25 127 SER A N 1
ATOM 1039 C CA . SER A 1 127 ? -13.906 -15.981 0.186 1.00 94.25 127 SER A CA 1
ATOM 1040 C C . SER A 1 127 ? -13.143 -15.744 1.478 1.00 94.25 127 SER A C 1
ATOM 1042 O O . SER A 1 127 ? -11.932 -15.968 1.518 1.00 94.25 127 SER A O 1
ATOM 1044 N N . ALA A 1 128 ? -13.845 -15.314 2.521 1.00 93.00 128 ALA A N 1
ATOM 1045 C CA . ALA A 1 128 ? -13.254 -15.136 3.837 1.00 93.00 128 ALA A CA 1
ATOM 1046 C C . ALA A 1 128 ? -12.739 -16.465 4.415 1.00 93.00 128 ALA A C 1
ATOM 1048 O O . ALA A 1 128 ? -13.356 -17.519 4.244 1.00 93.00 128 ALA A O 1
ATOM 1049 N N . ASP A 1 129 ? -11.618 -16.394 5.130 1.00 88.06 129 ASP A N 1
ATOM 1050 C CA . ASP A 1 129 ? -11.170 -17.486 5.990 1.00 88.06 129 ASP A CA 1
ATOM 1051 C C . ASP A 1 129 ? -12.038 -17.511 7.255 1.00 88.06 129 ASP A C 1
ATOM 1053 O O . ASP A 1 129 ? -12.244 -16.484 7.904 1.00 88.06 129 ASP A O 1
ATOM 1057 N N . ASN A 1 130 ? -12.530 -18.692 7.625 1.00 83.00 130 ASN A N 1
ATOM 1058 C CA . ASN A 1 130 ? -13.390 -18.877 8.791 1.00 83.00 130 ASN A CA 1
ATOM 1059 C C . ASN A 1 130 ? -12.662 -18.677 10.132 1.00 83.00 130 ASN A C 1
ATOM 1061 O O . ASN A 1 130 ? -13.316 -18.658 11.174 1.00 83.00 130 ASN A O 1
ATOM 1065 N N . GLN A 1 131 ? -11.336 -18.525 10.107 1.00 87.00 131 GLN A N 1
ATOM 1066 C CA . GLN A 1 131 ? -10.507 -18.220 11.276 1.00 87.00 131 GLN A CA 1
ATOM 1067 C C . GLN A 1 131 ? -10.249 -16.716 11.468 1.00 87.00 131 GLN A C 1
ATOM 1069 O O . GLN A 1 131 ? -9.596 -16.335 12.438 1.00 87.00 131 GLN A O 1
ATOM 1074 N N . ASN A 1 132 ? -10.727 -15.850 10.567 1.00 83.56 132 ASN A N 1
ATOM 1075 C CA . ASN A 1 132 ? -10.520 -14.407 10.668 1.00 83.56 132 ASN A CA 1
ATOM 1076 C C . ASN A 1 132 ? -11.595 -13.750 11.556 1.00 83.56 132 ASN A C 1
ATOM 1078 O O . ASN A 1 132 ? -12.781 -13.835 11.262 1.00 83.56 132 ASN A O 1
ATOM 1082 N N . GLU A 1 133 ? -11.185 -13.070 12.630 1.00 87.12 133 GLU A N 1
ATOM 1083 C CA . GLU A 1 133 ? -12.108 -12.408 13.573 1.00 8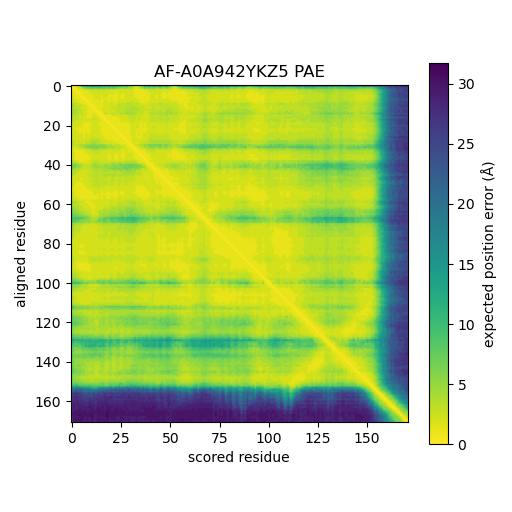7.12 133 GLU A CA 1
ATOM 1084 C C . GLU A 1 133 ? -12.653 -11.056 13.070 1.00 87.12 133 GLU A C 1
ATOM 1086 O O . GLU A 1 133 ? -13.590 -10.514 13.653 1.00 87.12 133 GLU A O 1
ATOM 1091 N N . VAL A 1 134 ? -12.066 -10.494 12.008 1.00 86.31 134 VAL A N 1
ATOM 1092 C CA . VAL A 1 134 ? -12.387 -9.158 11.476 1.00 86.31 134 VAL A CA 1
ATOM 1093 C C . VAL A 1 134 ? -13.346 -9.234 10.285 1.00 86.31 134 VAL A C 1
ATOM 1095 O O . VAL A 1 134 ? -14.187 -8.355 10.111 1.00 86.31 134 VAL A O 1
ATOM 1098 N N . ILE A 1 135 ? -13.223 -10.267 9.451 1.00 88.38 135 ILE A N 1
ATOM 1099 C CA . ILE A 1 135 ? -13.995 -10.420 8.212 1.00 88.38 135 ILE A CA 1
ATOM 1100 C C . ILE A 1 135 ? -15.166 -11.380 8.453 1.00 88.38 135 ILE A C 1
ATOM 1102 O O . ILE A 1 135 ? -14.965 -12.466 8.988 1.00 88.38 135 ILE A O 1
ATOM 1106 N N . ASP A 1 136 ? -16.381 -11.015 8.016 1.00 89.50 136 ASP A N 1
ATOM 1107 C CA . ASP A 1 136 ? -17.534 -11.929 8.061 1.00 89.50 136 ASP A CA 1
ATOM 1108 C C . ASP A 1 136 ? -17.188 -13.234 7.314 1.00 89.50 136 ASP A C 1
ATOM 1110 O O . ASP A 1 136 ? -16.913 -13.181 6.111 1.00 89.50 136 ASP A O 1
ATOM 1114 N N . PRO A 1 137 ? -17.233 -14.412 7.967 1.00 91.19 137 PRO A N 1
ATOM 1115 C CA . PRO A 1 137 ? -16.894 -15.688 7.336 1.00 91.19 137 PRO A CA 1
ATOM 1116 C C . PRO A 1 137 ? -17.822 -16.061 6.169 1.00 91.19 137 PRO A C 1
ATOM 1118 O O . PRO A 1 137 ? -17.532 -16.994 5.422 1.00 91.19 137 PRO A O 1
ATOM 1121 N N . LYS A 1 138 ? -18.954 -15.366 6.001 1.00 91.62 138 LYS A N 1
ATOM 1122 C CA . LYS A 1 138 ? -19.867 -15.526 4.861 1.00 91.62 138 LYS A CA 1
ATOM 1123 C C . LYS A 1 138 ? -19.533 -14.613 3.684 1.00 91.62 138 LYS A C 1
ATOM 1125 O O . LYS A 1 138 ? -20.153 -14.764 2.630 1.00 91.62 138 LYS A O 1
ATOM 1130 N N . LEU A 1 139 ? -18.595 -13.676 3.835 1.00 93.75 139 LEU A N 1
ATOM 1131 C CA . LEU A 1 139 ? -18.206 -12.776 2.760 1.00 93.75 139 LEU A CA 1
ATOM 1132 C C . LEU A 1 139 ? -17.585 -13.582 1.616 1.00 93.75 139 LEU A C 1
ATOM 1134 O O . LEU A 1 139 ? -16.546 -14.230 1.760 1.00 93.75 139 LEU A O 1
ATOM 1138 N N . SER A 1 140 ? -18.230 -13.515 0.456 1.00 95.00 140 SER A N 1
ATOM 1139 C CA . SER A 1 140 ? -17.692 -14.018 -0.797 1.00 95.00 140 SER A CA 1
ATOM 1140 C C . SER A 1 140 ? -18.182 -13.147 -1.942 1.00 95.00 140 SER A C 1
ATOM 1142 O O . SER A 1 140 ? -19.349 -12.759 -1.980 1.00 95.00 140 SER A O 1
ATOM 1144 N N . PHE A 1 141 ? -17.280 -12.830 -2.860 1.00 95.31 141 PHE A N 1
ATOM 1145 C CA . PHE A 1 141 ? -17.567 -12.015 -4.032 1.00 95.31 141 PHE A CA 1
ATOM 1146 C C . PHE A 1 141 ? -16.635 -12.398 -5.182 1.00 95.31 141 PHE A C 1
ATOM 1148 O O . PHE A 1 141 ? -15.627 -13.076 -4.981 1.00 95.31 141 PHE A O 1
ATOM 1155 N N . GLU A 1 142 ? -16.989 -11.967 -6.387 1.00 96.94 142 GLU A N 1
ATOM 1156 C CA . GLU A 1 142 ? -16.196 -12.161 -7.598 1.00 96.94 142 GLU A CA 1
ATOM 1157 C C . GLU A 1 142 ? -15.947 -10.806 -8.254 1.00 96.94 142 GLU A C 1
ATOM 1159 O O . GLU A 1 1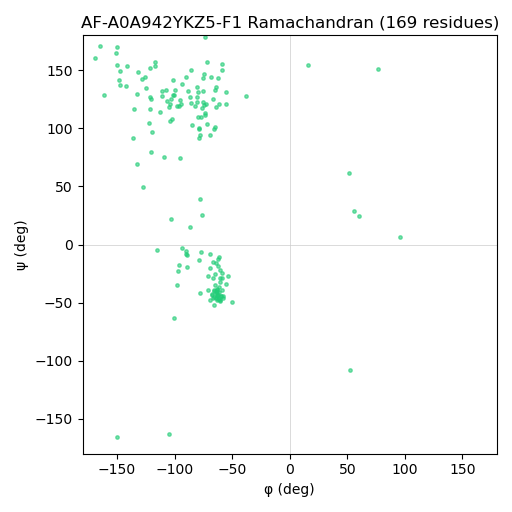42 ? -16.867 -9.992 -8.357 1.00 96.94 142 GLU A O 1
ATOM 1164 N N . ILE A 1 143 ? -14.705 -10.565 -8.667 1.00 94.88 143 ILE A N 1
ATOM 1165 C CA . ILE A 1 143 ? -14.294 -9.363 -9.397 1.00 94.88 143 ILE A CA 1
ATOM 1166 C C . ILE A 1 143 ? -13.278 -9.733 -10.475 1.00 94.88 143 ILE A C 1
ATOM 1168 O O . ILE A 1 143 ? -12.544 -10.712 -10.344 1.00 94.88 143 ILE A O 1
ATOM 1172 N N . ILE A 1 144 ? -13.216 -8.926 -11.534 1.00 94.31 144 ILE A N 1
ATOM 1173 C CA . ILE A 1 144 ? -12.097 -8.979 -12.476 1.00 94.31 144 ILE A CA 1
ATOM 1174 C C . ILE A 1 144 ? -10.903 -8.319 -11.798 1.00 94.31 144 ILE A C 1
ATOM 1176 O O . ILE A 1 144 ? -11.007 -7.163 -11.389 1.00 94.31 144 ILE A O 1
ATOM 1180 N N . ASP A 1 145 ? -9.803 -9.053 -11.675 1.00 92.69 145 ASP A N 1
ATOM 1181 C CA . ASP A 1 145 ? -8.639 -8.604 -10.921 1.00 92.69 145 ASP A CA 1
ATOM 1182 C C . ASP A 1 145 ? -7.330 -9.169 -11.485 1.00 92.69 145 ASP A C 1
ATOM 1184 O O . ASP A 1 145 ? -7.298 -10.242 -12.096 1.00 92.69 145 ASP A O 1
ATOM 1188 N N . GLU A 1 146 ? -6.245 -8.445 -11.241 1.00 92.25 146 GLU A N 1
ATOM 1189 C CA . GLU A 1 146 ? -4.862 -8.891 -11.398 1.00 92.25 146 GLU A CA 1
ATOM 1190 C C . GLU A 1 146 ? -4.348 -9.378 -10.039 1.00 92.25 146 GLU A C 1
ATOM 1192 O O . GLU A 1 146 ? -3.583 -8.711 -9.351 1.00 92.25 146 GLU A O 1
ATOM 1197 N N . HIS A 1 147 ? -4.799 -10.560 -9.619 1.00 93.38 147 HIS A N 1
ATOM 1198 C CA . HIS A 1 147 ? -4.500 -11.064 -8.281 1.00 93.38 147 HIS A CA 1
ATOM 1199 C C . HIS A 1 147 ? -2.993 -11.258 -8.044 1.00 93.38 147 HIS A C 1
ATOM 1201 O O . HIS A 1 147 ? -2.333 -12.048 -8.726 1.00 93.38 147 HIS A O 1
ATOM 1207 N N . TYR A 1 148 ? -2.450 -10.567 -7.042 1.00 93.50 148 TYR A N 1
ATOM 1208 C CA . TYR A 1 148 ? -1.025 -10.614 -6.723 1.00 93.50 148 TYR A CA 1
ATOM 1209 C C . TYR A 1 148 ? -0.662 -11.857 -5.915 1.00 93.50 148 TYR A C 1
ATOM 1211 O O . TYR A 1 148 ? -1.194 -12.099 -4.833 1.00 93.50 148 TYR A O 1
ATOM 1219 N N . PHE A 1 149 ? 0.332 -12.595 -6.406 1.00 93.75 149 PHE A N 1
ATOM 1220 C CA . PHE A 1 149 ? 1.028 -13.604 -5.623 1.00 93.75 149 PHE A CA 1
ATOM 1221 C C . PHE A 1 149 ? 2.161 -12.929 -4.855 1.00 93.75 149 PHE A C 1
ATOM 1223 O O . PHE A 1 149 ? 2.986 -12.211 -5.428 1.00 93.75 149 PHE A O 1
ATOM 1230 N N . VAL A 1 150 ? 2.187 -13.150 -3.544 1.00 93.31 150 VAL A N 1
ATOM 1231 C CA . VAL A 1 150 ? 3.118 -12.500 -2.621 1.00 93.31 150 VAL A CA 1
ATOM 1232 C C . VAL A 1 150 ? 3.873 -13.539 -1.808 1.00 93.31 150 VAL A C 1
ATOM 1234 O O . VAL A 1 150 ? 3.311 -14.557 -1.403 1.00 93.31 150 VAL A O 1
ATOM 1237 N N . ASP A 1 151 ? 5.138 -13.252 -1.536 1.00 92.00 151 ASP A N 1
ATOM 1238 C CA . ASP A 1 151 ? 5.922 -13.984 -0.551 1.00 92.00 151 ASP A CA 1
ATOM 1239 C C . ASP A 1 151 ? 5.780 -13.317 0.815 1.00 92.00 151 ASP A C 1
ATOM 1241 O O . ASP A 1 151 ? 5.747 -12.090 0.920 1.00 92.00 151 ASP A O 1
ATOM 1245 N N . VAL A 1 152 ? 5.755 -14.128 1.872 1.00 89.25 152 VAL A N 1
ATOM 1246 C CA . VAL A 1 152 ? 5.681 -13.657 3.260 1.00 89.25 152 VAL A CA 1
ATOM 1247 C C . VAL A 1 152 ? 7.059 -13.731 3.908 1.00 89.25 152 VAL A C 1
ATOM 1249 O O . VAL A 1 152 ? 7.709 -14.779 3.927 1.00 89.25 152 VAL A O 1
ATOM 1252 N N . VAL A 1 153 ? 7.492 -12.625 4.507 1.00 86.56 153 VAL A N 1
ATOM 1253 C CA . VAL A 1 153 ? 8.741 -12.558 5.269 1.00 86.56 153 VAL A CA 1
ATOM 1254 C C . VAL A 1 153 ? 8.477 -13.028 6.698 1.00 86.56 153 VAL A C 1
ATOM 1256 O O . VAL A 1 153 ? 7.942 -12.306 7.540 1.00 86.56 153 VAL A O 1
ATOM 1259 N N . MET A 1 154 ? 8.879 -14.264 6.990 1.00 73.81 154 MET A N 1
ATOM 1260 C CA . MET A 1 154 ? 8.775 -14.837 8.332 1.00 73.81 154 MET A CA 1
ATOM 1261 C C . MET A 1 154 ? 9.884 -14.293 9.241 1.00 73.81 154 MET A C 1
ATOM 1263 O O . MET A 1 154 ? 11.050 -14.674 9.120 1.00 73.81 154 MET A O 1
ATOM 1267 N N . LEU A 1 155 ? 9.528 -13.451 10.214 1.00 60.69 155 LEU A N 1
ATOM 1268 C CA . LEU A 1 1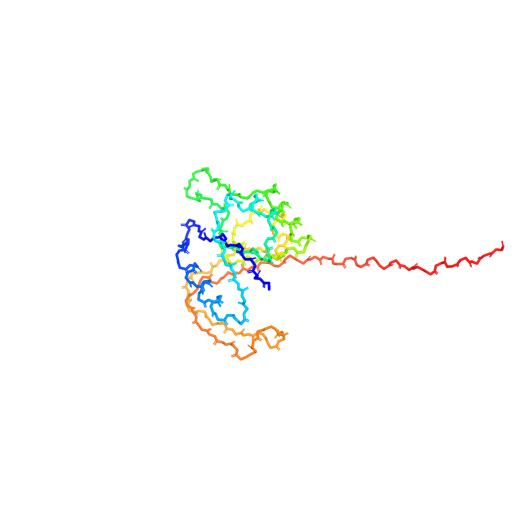55 ? 10.451 -13.084 11.287 1.00 60.69 155 LEU A CA 1
ATOM 1269 C C . LEU A 1 155 ? 10.626 -14.275 12.240 1.00 60.69 155 LEU A C 1
ATOM 1271 O O . LEU A 1 155 ? 9.672 -14.738 12.868 1.00 60.69 155 LEU A O 1
ATOM 1275 N N . LYS A 1 156 ? 11.864 -14.760 12.399 1.00 48.84 156 LYS A N 1
ATOM 1276 C CA . LYS A 1 156 ? 12.213 -15.661 13.505 1.00 48.84 156 LYS A CA 1
ATOM 1277 C C . LYS A 1 156 ? 12.076 -14.879 14.810 1.00 48.84 156 LYS A C 1
ATOM 1279 O O . LYS A 1 156 ? 12.981 -14.142 15.189 1.00 48.84 156 LYS A O 1
ATOM 1284 N N . ILE A 1 157 ? 10.961 -15.049 15.516 1.00 45.50 157 ILE A N 1
ATOM 1285 C CA . ILE A 1 157 ? 10.819 -14.534 16.881 1.00 45.50 157 ILE A CA 1
ATOM 1286 C C . ILE A 1 157 ? 11.747 -15.357 17.780 1.00 45.50 157 ILE A C 1
ATOM 1288 O O . ILE A 1 157 ? 11.390 -16.433 18.260 1.00 45.50 157 ILE A O 1
ATOM 1292 N N . GLN A 1 158 ? 12.960 -14.863 18.007 1.00 39.88 158 GLN A N 1
ATOM 1293 C CA . GLN A 1 158 ? 13.850 -15.408 19.021 1.00 39.88 158 GLN A CA 1
ATOM 1294 C C . GLN A 1 158 ? 13.379 -14.863 20.375 1.00 39.88 158 GLN A C 1
ATOM 1296 O O . GLN A 1 158 ? 13.724 -13.756 20.780 1.00 39.88 158 GLN A O 1
ATOM 1301 N N . ARG A 1 159 ? 12.501 -15.611 21.058 1.00 37.94 159 ARG A N 1
ATOM 1302 C CA . ARG A 1 159 ? 12.087 -15.281 22.428 1.00 37.94 159 ARG A CA 1
ATOM 1303 C C . ARG A 1 159 ? 13.300 -15.412 23.352 1.00 37.94 159 ARG A C 1
ATOM 1305 O O . ARG A 1 159 ? 13.648 -16.516 23.759 1.00 37.94 159 ARG A O 1
ATOM 1312 N N . TYR A 1 160 ? 13.921 -14.294 23.710 1.00 42.34 160 TYR A N 1
ATOM 1313 C CA . TYR A 1 160 ? 14.835 -14.239 24.847 1.00 42.34 160 TYR A CA 1
ATOM 1314 C C . TYR A 1 160 ? 14.004 -14.180 26.131 1.00 42.34 160 TYR A C 1
ATOM 1316 O O . TYR A 1 160 ? 13.556 -13.120 26.558 1.00 42.34 160 TYR A O 1
ATOM 1324 N N . SER A 1 161 ? 13.755 -15.333 26.745 1.00 37.97 161 SER A N 1
ATOM 1325 C CA . SER A 1 161 ? 13.221 -15.396 28.105 1.00 37.97 161 SER A CA 1
ATOM 1326 C C . SER A 1 161 ? 14.356 -15.148 29.103 1.00 37.97 161 SER A C 1
ATOM 1328 O O . SER A 1 161 ? 15.137 -16.055 29.390 1.00 37.97 161 SER A O 1
ATOM 1330 N N . TYR A 1 162 ? 14.458 -13.926 29.633 1.00 38.88 162 TYR A N 1
ATOM 1331 C CA . TYR A 1 162 ? 15.288 -13.648 30.807 1.00 38.88 162 TYR A CA 1
ATOM 1332 C C . TYR A 1 162 ? 14.609 -14.222 32.055 1.00 38.88 162 TYR A C 1
ATOM 1334 O O . TYR A 1 162 ? 13.544 -13.768 32.470 1.00 38.88 162 TYR A O 1
ATOM 1342 N N . ASN A 1 163 ? 15.232 -15.233 32.661 1.00 39.62 163 ASN A N 1
ATOM 1343 C CA . ASN A 1 163 ? 14.819 -15.776 33.951 1.00 39.62 163 ASN A CA 1
ATOM 1344 C C . ASN A 1 163 ? 15.331 -14.851 35.071 1.00 39.62 163 ASN A C 1
ATOM 1346 O O . ASN A 1 163 ? 16.491 -14.931 35.469 1.00 39.62 163 ASN A O 1
ATOM 1350 N N . LEU A 1 164 ? 14.470 -13.977 35.596 1.00 44.31 164 LEU A N 1
ATOM 1351 C CA . LEU A 1 164 ? 14.754 -13.082 36.733 1.00 44.31 164 LEU A CA 1
ATOM 1352 C C . LEU A 1 164 ? 14.697 -13.802 38.101 1.00 44.31 164 LEU A C 1
ATOM 1354 O O . LEU A 1 164 ? 14.218 -13.248 39.083 1.00 44.31 164 LEU A O 1
ATOM 1358 N N . ASN A 1 165 ? 15.196 -15.040 38.186 1.00 46.16 165 ASN A N 1
ATOM 1359 C CA . ASN A 1 165 ? 15.174 -15.846 39.415 1.00 46.16 165 ASN A CA 1
ATOM 1360 C C . ASN A 1 165 ? 16.556 -16.391 39.808 1.00 46.16 165 ASN A C 1
ATOM 1362 O O . ASN A 1 165 ? 16.701 -17.557 40.161 1.00 46.16 165 ASN A O 1
ATOM 1366 N N . GLN A 1 166 ? 17.574 -15.531 39.835 1.00 44.75 166 GLN A N 1
ATOM 1367 C CA . GLN A 1 166 ? 18.712 -15.743 40.735 1.00 44.75 166 GLN A CA 1
ATOM 1368 C C . GLN A 1 166 ? 18.666 -14.695 41.844 1.00 44.75 166 GLN A C 1
ATOM 1370 O O . GLN A 1 166 ? 19.403 -13.713 41.860 1.00 44.75 166 GLN A O 1
ATOM 1375 N N . ARG A 1 167 ? 17.736 -14.915 42.783 1.00 41.44 167 ARG A N 1
ATOM 1376 C CA . ARG A 1 167 ? 17.880 -14.388 44.138 1.00 41.44 167 ARG A CA 1
ATOM 1377 C C . ARG A 1 167 ? 19.090 -15.062 44.775 1.00 41.44 167 ARG A C 1
ATOM 1379 O O . ARG A 1 167 ? 19.245 -16.277 44.703 1.00 41.44 167 ARG A O 1
ATOM 1386 N N . MET A 1 168 ? 19.903 -14.216 45.387 1.00 46.88 168 MET A N 1
ATOM 1387 C CA . MET A 1 168 ? 21.037 -14.526 46.242 1.00 46.88 168 MET A CA 1
ATOM 1388 C C . MET A 1 168 ? 20.786 -15.741 47.143 1.00 46.88 168 MET A C 1
ATOM 1390 O O . MET A 1 168 ? 19.815 -15.758 47.900 1.00 46.88 168 MET A O 1
ATOM 1394 N N . VAL A 1 169 ? 21.711 -16.700 47.104 1.00 41.53 169 VAL A N 1
ATOM 1395 C CA . VAL A 1 169 ? 21.985 -17.630 48.205 1.00 41.53 169 VAL A CA 1
ATOM 1396 C C . VAL A 1 169 ? 23.510 -17.735 48.356 1.00 41.53 169 VAL A C 1
ATOM 1398 O O . VAL A 1 169 ? 24.160 -18.455 47.607 1.00 41.53 169 VAL A O 1
ATOM 1401 N N . ASN A 1 170 ? 24.033 -16.865 49.228 1.00 37.72 170 ASN A N 1
ATOM 1402 C CA . ASN A 1 170 ? 25.062 -16.997 50.282 1.00 37.72 170 ASN A CA 1
ATOM 1403 C C . ASN A 1 170 ? 26.009 -18.223 50.320 1.00 37.72 170 ASN A C 1
ATOM 1405 O O . ASN A 1 170 ? 25.649 -19.311 49.872 1.00 37.72 170 A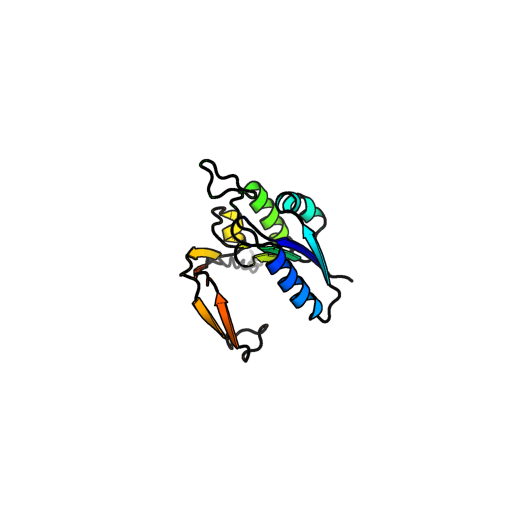SN A O 1
ATOM 1409 N N . PRO A 1 171 ? 27.211 -18.080 50.921 1.00 51.59 171 PRO A N 1
ATOM 1410 C CA . PRO A 1 171 ? 27.355 -17.879 52.381 1.00 51.59 171 PRO A CA 1
ATOM 1411 C C . PRO A 1 171 ? 27.537 -16.430 52.839 1.00 51.59 171 PRO A C 1
ATOM 1413 O O . PRO A 1 171 ? 28.449 -15.758 52.314 1.00 51.59 171 PRO A O 1
#

Nearest PDB structures (foldseek):
  2hj9-assembly1_B  TM=7.103E-01  e=1.735E+00  Vibrio harveyi
  3fbt-assembly1_B  TM=3.849E-01  e=3.530E+00  Clostridium acetobutylicum
  6bxm-assembly1_A  TM=4.601E-01  e=6.732E+00  Candidatus Methanoperedens nitratireducens

InterPro domains:
  IPR029010 ThuA-like domain [PF06283] (14-151)
  IPR029062 Class I glutamine amidotransferase-like [G3DSA:3.40.50.880] (5-168)
  IPR029062 Class I glutamine amidotransferase-like [SSF52317] (12-150)

pLDDT: mean 88.91, std 15.53, range [37.72, 98.44]

Secondary structure (DSSP, 8-state):
-PEEEEEEE--SSS-HHHHHHHHHHHHTT-SS-EEEEE--HHHHHHHGGG--SEEEEE--SBSSTTSSS--BS--HHHHHHHHHHHHTT-EEEE-GGGGTT---HHHHHHHTEEEEE--S-EEEEEE--TT-SSS-TT-EEEEEE-PPEEEE-------------------

Mean predicted aligned error: 7.15 Å

Solvent-accessible surface area (backbone atoms only — not comparable to full-atom values): 10323 Å² total; per-residue (Å²): 131,74,45,38,32,39,35,27,62,35,44,82,91,41,67,36,67,62,56,49,54,53,49,55,56,54,53,72,71,47,100,56,61,67,47,79,45,78,46,58,70,86,47,46,75,67,56,54,80,72,61,49,63,29,38,38,30,30,32,45,40,50,65,40,75,89,45,99,74,59,49,64,76,60,53,64,69,54,24,46,54,53,40,51,43,40,76,72,71,38,42,79,44,65,42,73,41,34,46,35,78,66,89,37,65,55,44,34,60,66,70,32,33,41,56,73,53,57,63,79,71,41,82,43,77,49,68,44,56,81,85,46,93,86,52,61,55,80,47,63,53,74,47,78,40,61,63,72,44,65,50,73,58,80,77,83,82,77,80,81,79,80,79,92,75,80,74,88,79,80,136

Radius of gyration: 20.03 Å; Cα contacts (8 Å, |Δi|>4): 257; chains: 1; bounding box: 47×34×72 Å

Foldseek 3Di:
DAQEEEEAADAPVDDRVVVVVVVVVVVVPDPGRYDYDYDHLLCVLVCCVVVGQEYEYHYAQFRCVPDPDTHGSDAQVSLVSVLVSVVVPHHYHQDDNSQAPDPHVSNCVSVQKHFDAFDPWDWDKDADDPPDPPDDNGDIDIDGDRDTDMDGNDDPPPDPDDDPPPDDDDD